Protein AF-T1BUV0-F1 (afdb_monomer)

Secondary structure (DSSP, 8-state):
--SS----S------HHHHHHHHHHHHHHSS-------EEEEE--HHHHHHTT-SS--SEEEEEE-TTSHHHHTT--TT-EE-EETTEE--SHHHHTTT--

Foldseek 3Di:
DDPDPDDPVDDDDDDPVNVVQQVVCCVPPVGDDAADQFFDWDQQDPVNCVVVVHPDRFFTAGQQGDPPGNCVVVVPGHGDGGQDDPNHGGGTPVVVVVVRD

Structure (mmCIF, N/CA/C/O backbone):
data_AF-T1BUV0-F1
#
_entry.id   AF-T1BUV0-F1
#
loop_
_atom_site.group_PDB
_atom_site.id
_atom_site.type_symbol
_atom_site.label_atom_id
_atom_site.label_alt_id
_atom_site.label_comp_id
_atom_site.label_asym_id
_atom_site.label_entity_id
_atom_site.label_seq_id
_atom_site.pdbx_PDB_ins_code
_atom_site.Cartn_x
_atom_site.Cartn_y
_atom_site.Cartn_z
_atom_site.occupancy
_atom_site.B_iso_or_equiv
_atom_site.auth_seq_id
_atom_site.auth_comp_id
_atom_site.auth_asym_id
_atom_site.auth_atom_id
_atom_site.pdbx_PDB_model_num
ATOM 1 N N . PHE A 1 1 ? 7.282 14.792 7.682 1.00 48.78 1 PHE A N 1
ATOM 2 C CA . PHE A 1 1 ? 7.279 16.213 8.081 1.00 48.78 1 PHE A CA 1
ATOM 3 C C . PHE A 1 1 ? 8.721 16.695 8.109 1.00 48.78 1 PHE A C 1
ATOM 5 O O . PHE A 1 1 ? 9.505 16.112 8.844 1.00 48.78 1 PHE A O 1
ATOM 12 N N . SER A 1 2 ? 9.104 17.648 7.253 1.00 42.59 2 SER A N 1
ATOM 13 C CA . SER A 1 2 ? 10.473 18.186 7.233 1.00 42.59 2 SER A CA 1
ATOM 14 C C . SER A 1 2 ? 10.568 19.385 8.174 1.00 42.59 2 SER A C 1
ATOM 16 O O . SER A 1 2 ? 9.690 20.244 8.162 1.00 42.59 2 SER A O 1
ATOM 18 N N . ASN A 1 3 ? 11.617 19.422 8.993 1.00 53.78 3 ASN A N 1
ATOM 19 C C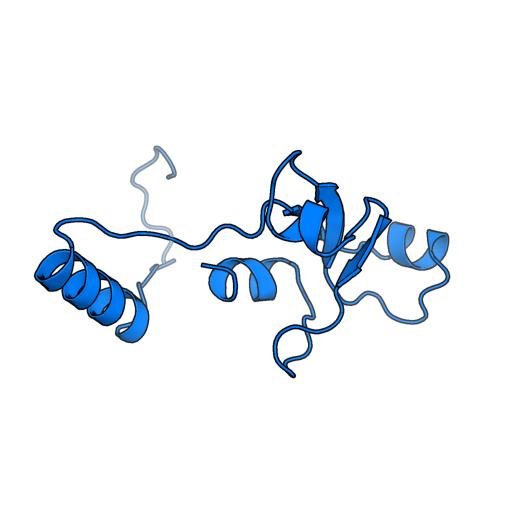A . ASN A 1 3 ? 11.807 20.354 10.111 1.00 53.78 3 ASN A CA 1
ATOM 20 C C . ASN A 1 3 ? 12.487 21.677 9.699 1.00 53.78 3 ASN A C 1
ATOM 22 O O . ASN A 1 3 ? 13.086 22.367 10.518 1.00 53.78 3 ASN A O 1
ATOM 26 N N . THR A 1 4 ? 12.439 22.021 8.414 1.00 57.62 4 THR A N 1
ATOM 27 C CA . THR A 1 4 ? 13.052 23.222 7.845 1.00 57.62 4 THR A CA 1
ATOM 28 C C . THR A 1 4 ? 12.001 23.930 7.000 1.00 57.62 4 THR A C 1
ATOM 30 O O . THR A 1 4 ? 11.670 23.491 5.904 1.00 57.62 4 THR A O 1
ATOM 33 N N . GLY A 1 5 ? 11.420 25.004 7.538 1.00 55.56 5 GLY A N 1
ATOM 34 C CA . GLY A 1 5 ? 10.338 25.791 6.930 1.00 55.56 5 GLY A CA 1
ATOM 35 C C . GLY A 1 5 ? 10.735 26.592 5.682 1.00 55.56 5 GLY A C 1
ATOM 36 O O . GLY A 1 5 ? 10.400 27.767 5.583 1.00 55.56 5 GLY A O 1
ATOM 37 N N . GLY A 1 6 ? 11.466 25.987 4.744 1.00 55.84 6 GLY A N 1
ATOM 38 C CA . GLY A 1 6 ? 11.824 26.569 3.454 1.00 55.84 6 GLY A CA 1
ATOM 39 C C . GLY A 1 6 ? 10.883 26.096 2.347 1.00 55.84 6 GLY A C 1
ATOM 40 O O . GLY A 1 6 ? 10.844 24.912 2.017 1.00 55.84 6 GLY A O 1
ATOM 41 N N . PHE A 1 7 ? 10.137 27.027 1.753 1.00 56.56 7 PHE A N 1
ATOM 42 C CA . PHE A 1 7 ? 9.332 26.793 0.554 1.00 56.56 7 PHE A CA 1
ATOM 43 C C . PHE A 1 7 ? 10.256 26.672 -0.671 1.00 56.56 7 PHE A C 1
ATOM 45 O O . PHE A 1 7 ? 10.815 27.668 -1.119 1.00 56.56 7 PHE A O 1
ATOM 52 N N . MET A 1 8 ? 10.4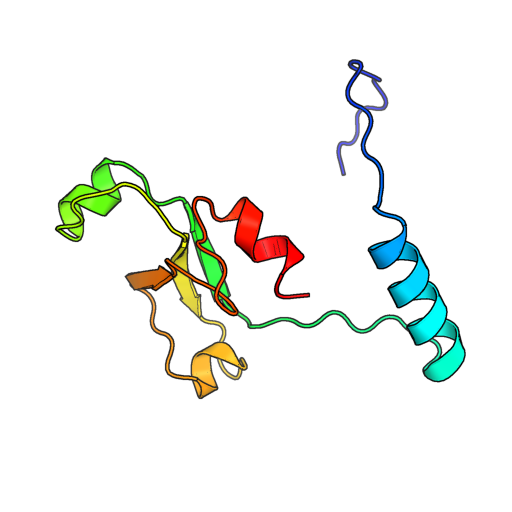21 25.465 -1.224 1.00 61.72 8 MET A N 1
ATOM 53 C CA . MET A 1 8 ? 11.188 25.230 -2.465 1.00 61.72 8 MET A CA 1
ATOM 54 C C . MET A 1 8 ? 10.303 25.164 -3.725 1.00 61.72 8 MET A C 1
ATOM 56 O O . MET A 1 8 ? 10.605 24.426 -4.658 1.00 61.72 8 MET A O 1
ATOM 60 N N . GLY A 1 9 ? 9.164 25.865 -3.754 1.00 64.38 9 GLY A N 1
ATOM 61 C CA . GLY A 1 9 ? 8.249 25.826 -4.907 1.00 64.38 9 GLY A CA 1
ATOM 62 C C . GLY A 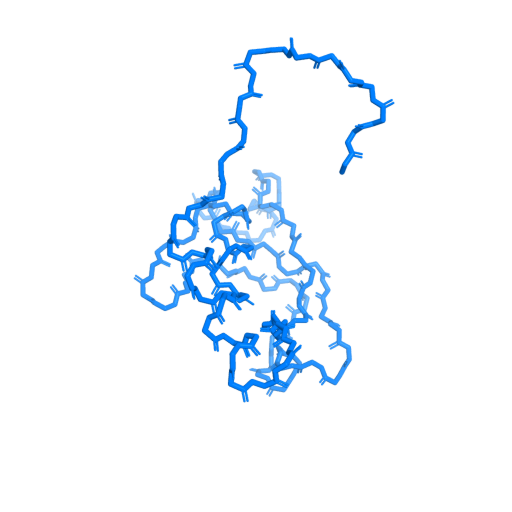1 9 ? 7.450 24.524 -5.056 1.00 64.38 9 GLY A C 1
ATOM 63 O O . GLY A 1 9 ? 6.672 24.390 -5.995 1.00 64.38 9 GLY A O 1
ATOM 64 N N . VAL A 1 10 ? 7.594 23.578 -4.123 1.00 64.38 10 VAL A N 1
ATOM 65 C CA . VAL A 1 10 ? 6.813 22.337 -4.088 1.00 64.38 10 VAL A CA 1
ATOM 66 C C . VAL A 1 10 ? 5.634 22.540 -3.145 1.00 64.38 10 VAL A C 1
ATOM 68 O O . VAL A 1 10 ? 5.812 22.701 -1.938 1.00 64.38 10 VAL A O 1
ATOM 71 N N . SER A 1 11 ? 4.428 22.564 -3.707 1.00 69.69 11 SER A N 1
ATOM 72 C CA . SER A 1 11 ? 3.180 22.660 -2.949 1.00 69.69 11 SER A CA 1
ATOM 73 C C . SER A 1 11 ? 2.540 21.281 -2.854 1.00 69.69 11 SER A C 1
ATOM 75 O O . SER A 1 11 ? 2.361 20.608 -3.865 1.00 69.69 11 SER A O 1
ATOM 77 N N . PHE A 1 12 ? 2.191 20.864 -1.640 1.00 76.94 12 PHE A N 1
ATOM 78 C CA . PHE A 1 12 ? 1.475 19.616 -1.392 1.00 76.94 12 PHE A CA 1
ATOM 79 C C . PHE A 1 12 ? 0.012 19.946 -1.104 1.00 76.94 12 PHE A C 1
ATOM 81 O O . PHE A 1 12 ? -0.277 20.721 -0.193 1.00 76.94 12 PHE A O 1
ATOM 88 N N . ALA A 1 13 ? -0.902 19.367 -1.878 1.00 80.31 13 ALA A N 1
ATOM 89 C CA . ALA A 1 13 ? -2.338 19.516 -1.681 1.00 80.31 13 ALA A CA 1
ATOM 90 C C . ALA A 1 13 ? -2.949 18.169 -1.294 1.00 80.31 13 ALA A C 1
ATOM 92 O O . ALA A 1 13 ? -2.608 17.135 -1.867 1.00 80.31 13 ALA A O 1
ATOM 93 N N . ILE A 1 14 ? -3.868 18.191 -0.328 1.00 79.06 14 ILE A N 1
ATOM 94 C CA . ILE A 1 14 ? -4.711 17.035 -0.027 1.00 79.06 14 ILE A CA 1
ATOM 95 C C . ILE A 1 14 ? -5.874 17.065 -1.027 1.00 79.06 14 ILE A C 1
ATOM 97 O O . ILE A 1 14 ? -6.576 18.078 -1.081 1.00 79.06 14 ILE A O 1
ATOM 101 N N . PRO A 1 15 ? -6.098 16.001 -1.815 1.00 82.56 15 PRO A N 1
ATOM 102 C CA . PRO A 1 15 ? -7.239 15.932 -2.721 1.00 82.56 15 PRO A CA 1
ATOM 103 C C . PRO A 1 15 ? -8.563 16.119 -1.973 1.00 82.56 15 PRO A C 1
ATOM 105 O O . PRO A 1 15 ? -8.714 15.649 -0.841 1.00 82.56 15 PRO A O 1
ATOM 108 N N . ILE A 1 16 ? -9.539 16.772 -2.612 1.00 85.88 16 ILE A N 1
ATOM 109 C CA . ILE A 1 16 ? -10.823 17.081 -1.966 1.00 85.88 16 ILE A CA 1
ATOM 110 C C . ILE A 1 16 ? -11.557 15.816 -1.506 1.00 85.88 16 ILE A C 1
ATOM 112 O O . ILE A 1 16 ? -12.143 15.813 -0.427 1.00 85.88 16 ILE A O 1
ATOM 116 N N . ASP A 1 17 ? -11.441 14.718 -2.252 1.00 84.44 17 ASP A N 1
ATOM 117 C CA . ASP A 1 17 ? -12.070 13.441 -1.908 1.00 84.44 17 ASP A CA 1
ATOM 118 C C . ASP A 1 17 ? -11.547 12.883 -0.576 1.00 84.44 17 ASP A C 1
ATOM 120 O O . ASP A 1 17 ? -12.322 12.411 0.257 1.00 84.44 17 ASP A O 1
ATOM 124 N N . VAL A 1 18 ? -10.239 13.018 -0.323 1.00 84.81 18 VAL A N 1
ATOM 125 C CA . VAL A 1 18 ? -9.602 12.588 0.932 1.00 84.81 18 VAL A CA 1
ATOM 126 C C . VAL A 1 18 ? -10.089 13.446 2.099 1.00 84.81 18 VAL A C 1
ATOM 128 O O . VAL A 1 18 ? -10.412 12.925 3.169 1.00 84.81 18 VAL A O 1
ATOM 131 N N . ALA A 1 19 ? -10.183 14.763 1.896 1.00 85.94 19 ALA A N 1
ATOM 132 C CA . ALA A 1 19 ? -10.673 15.684 2.917 1.00 85.94 19 ALA A CA 1
ATOM 133 C C . ALA A 1 19 ? -12.149 15.422 3.260 1.00 85.94 19 ALA A C 1
ATOM 135 O O . ALA A 1 19 ? -12.512 15.343 4.435 1.00 85.94 19 ALA A O 1
ATOM 136 N N . MET A 1 20 ? -12.996 15.229 2.246 1.00 90.06 20 MET A N 1
ATOM 137 C CA . MET A 1 20 ? -14.422 14.960 2.434 1.00 90.06 20 MET A CA 1
ATOM 138 C C . MET A 1 20 ? -14.670 13.609 3.109 1.00 90.06 20 MET A C 1
ATOM 140 O O . MET A 1 20 ? -15.533 13.524 3.985 1.00 90.06 20 MET A O 1
ATOM 144 N N . ASN A 1 21 ? -13.886 12.577 2.778 1.00 85.31 21 ASN A N 1
ATOM 145 C CA . ASN A 1 21 ? -13.963 11.282 3.453 1.00 85.31 21 ASN A CA 1
ATO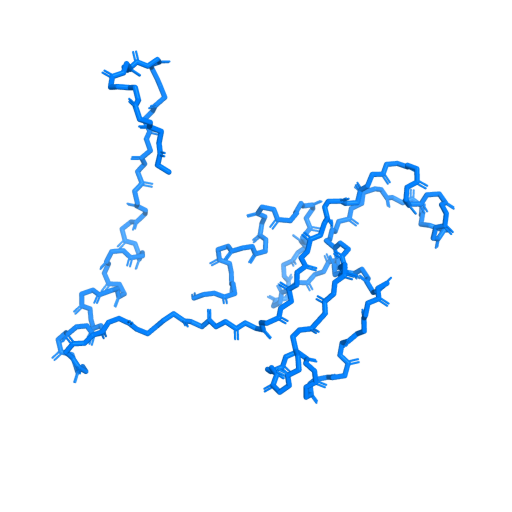M 146 C C . ASN A 1 21 ? -13.637 11.415 4.951 1.00 85.31 21 ASN A C 1
ATOM 148 O O . ASN A 1 21 ? -14.420 10.974 5.793 1.00 85.31 21 ASN A O 1
ATOM 152 N N . ALA A 1 22 ? -12.556 12.123 5.297 1.00 85.56 22 ALA A N 1
ATOM 153 C CA . ALA A 1 22 ? -12.187 12.372 6.690 1.00 85.56 22 ALA A CA 1
ATOM 154 C C . ALA A 1 22 ? -13.285 13.126 7.464 1.00 85.56 22 ALA A C 1
ATOM 156 O O . ALA A 1 22 ? -13.639 12.733 8.576 1.00 85.56 22 ALA A O 1
ATOM 157 N N . VAL A 1 23 ? -13.877 14.171 6.870 1.00 88.56 23 VAL A N 1
ATOM 158 C CA . VAL A 1 23 ? -14.994 14.916 7.482 1.00 88.56 23 VAL A CA 1
ATOM 159 C C . VAL A 1 23 ? -16.193 14.004 7.734 1.00 88.56 23 VAL A C 1
ATOM 161 O O . VAL A 1 23 ? -16.802 14.069 8.804 1.00 88.56 23 VAL A O 1
ATOM 164 N N . GLN A 1 24 ? -16.535 13.146 6.773 1.00 88.19 24 GLN A N 1
ATOM 165 C CA . GLN A 1 24 ? -17.660 12.227 6.908 1.00 88.19 24 GLN A CA 1
ATOM 166 C C . GLN A 1 24 ? -17.429 11.202 8.027 1.00 88.19 24 GLN A C 1
ATOM 168 O O . GLN A 1 24 ? -18.338 10.942 8.822 1.00 88.19 24 GLN A O 1
ATOM 173 N N . GLN A 1 25 ? -16.215 10.656 8.136 1.00 85.12 25 GLN A N 1
ATOM 174 C CA . GLN A 1 25 ? -15.856 9.734 9.214 1.00 85.12 25 GLN A CA 1
ATOM 175 C C . GLN A 1 25 ? -15.908 10.412 10.590 1.00 85.12 25 GLN A C 1
ATOM 177 O O . GLN A 1 25 ? -16.493 9.861 11.519 1.00 85.12 25 GLN A O 1
ATOM 182 N N . ILE A 1 26 ? -15.406 11.645 10.718 1.00 89.62 26 ILE A N 1
ATOM 183 C CA . ILE A 1 26 ? -15.467 12.396 11.982 1.00 89.62 26 ILE A CA 1
ATOM 184 C C . ILE A 1 26 ? -16.918 12.686 12.379 1.00 89.62 26 ILE A C 1
ATOM 186 O O . ILE A 1 26 ? -17.280 12.499 13.536 1.00 89.62 26 ILE A O 1
ATOM 190 N N . LYS A 1 27 ? -17.778 13.089 11.436 1.00 88.31 27 LYS A N 1
ATOM 191 C CA . LYS A 1 27 ? -19.200 13.346 11.724 1.00 88.31 27 LYS A CA 1
ATOM 192 C C . LYS A 1 27 ? -19.951 12.106 12.210 1.00 88.31 27 LYS A C 1
ATOM 194 O O . LYS A 1 27 ? -20.892 12.241 12.983 1.00 88.31 27 LYS A O 1
ATOM 199 N N . THR A 1 28 ? -19.572 10.922 11.731 1.00 89.69 28 THR A N 1
ATOM 200 C CA . THR A 1 28 ? -20.288 9.668 12.013 1.00 89.69 28 THR A CA 1
ATOM 201 C C . THR A 1 28 ? -19.711 8.893 13.197 1.00 89.69 28 THR A C 1
ATOM 203 O O . THR A 1 28 ? -20.480 8.376 14.001 1.00 89.69 28 THR A O 1
ATOM 206 N N . LYS A 1 29 ? -18.381 8.818 13.326 1.00 85.81 29 LYS A N 1
ATOM 207 C CA . LYS A 1 29 ? -17.672 8.027 14.349 1.00 85.81 29 LYS A CA 1
ATOM 208 C C . LYS A 1 29 ? -16.928 8.875 15.390 1.00 85.81 29 LYS A C 1
ATOM 210 O O . LYS A 1 29 ? -16.530 8.350 16.423 1.00 85.81 29 LYS A O 1
ATOM 215 N N . GLY A 1 30 ? -16.702 10.165 15.128 1.00 87.31 30 GLY A N 1
ATOM 216 C CA . GLY A 1 30 ? -15.902 11.059 15.978 1.00 87.31 30 GLY A CA 1
ATOM 217 C C . GLY A 1 30 ? -14.386 10.994 15.741 1.00 87.31 30 GLY A C 1
ATOM 218 O O . GLY A 1 30 ? -13.657 11.824 16.277 1.00 87.31 30 GLY A O 1
ATOM 219 N N . TYR A 1 31 ? -13.900 10.058 14.920 1.00 82.69 31 TYR A N 1
ATOM 220 C CA . TYR A 1 31 ? -12.487 9.902 14.562 1.00 82.69 31 TYR A CA 1
ATOM 221 C C . TYR A 1 31 ? -12.328 9.396 13.122 1.00 82.69 31 TYR A C 1
ATOM 223 O O . TYR A 1 31 ? -13.273 8.879 12.526 1.00 82.69 31 TYR A O 1
ATOM 231 N N . VAL A 1 32 ? -11.125 9.561 12.563 1.00 82.06 32 VAL A N 1
ATOM 232 C CA . VAL A 1 32 ? -10.755 9.015 11.249 1.00 82.06 32 VAL A CA 1
ATOM 233 C C . VAL A 1 32 ? -10.096 7.659 11.454 1.00 82.06 32 VAL A C 1
ATOM 235 O O . VAL A 1 32 ? -9.123 7.541 12.196 1.00 82.06 32 VAL A O 1
ATOM 238 N N . GLU A 1 33 ? -10.614 6.647 10.777 1.00 79.38 33 GLU A N 1
ATOM 239 C CA . GLU A 1 33 ? -10.062 5.303 10.732 1.00 79.38 33 GLU A CA 1
ATOM 240 C C . GLU A 1 33 ? -9.416 5.119 9.360 1.00 79.38 33 GLU A C 1
ATOM 242 O O . GLU A 1 33 ? -10.085 5.225 8.333 1.00 79.38 33 GLU A O 1
ATOM 247 N N . ARG A 1 34 ? -8.101 4.897 9.340 1.00 76.25 34 ARG A N 1
ATOM 248 C CA . ARG A 1 34 ? -7.387 4.567 8.105 1.00 76.25 34 ARG A CA 1
ATOM 249 C C . ARG A 1 34 ? -7.236 3.065 8.014 1.00 76.25 34 ARG A C 1
ATOM 251 O O . ARG A 1 34 ? -6.782 2.440 8.975 1.00 76.25 34 ARG A O 1
ATOM 258 N N . GLY A 1 35 ? -7.598 2.507 6.864 1.00 73.00 35 GLY A N 1
ATOM 259 C CA . GLY A 1 35 ? -7.304 1.115 6.573 1.00 73.00 35 GLY A CA 1
ATOM 260 C C . GLY A 1 35 ? -5.796 0.891 6.639 1.00 73.00 35 GLY A C 1
ATOM 261 O O . GLY A 1 35 ? -5.010 1.717 6.178 1.00 73.00 35 GLY A O 1
ATOM 262 N N . MET A 1 36 ? -5.374 -0.214 7.246 1.00 76.94 36 MET A N 1
ATOM 263 C CA . MET A 1 36 ? -4.010 -0.696 7.083 1.00 76.94 36 MET A CA 1
ATOM 264 C C . MET A 1 36 ? -4.056 -2.169 6.706 1.00 76.94 36 MET A C 1
ATOM 266 O O . MET A 1 36 ? -4.645 -2.995 7.401 1.00 76.94 36 MET A O 1
ATOM 270 N N . ILE A 1 37 ? -3.427 -2.503 5.584 1.00 78.44 37 ILE A N 1
ATOM 271 C CA . ILE A 1 37 ? -3.330 -3.888 5.115 1.00 78.44 37 ILE A CA 1
ATOM 272 C C . ILE A 1 37 ? -2.224 -4.646 5.874 1.00 78.44 37 ILE A C 1
ATOM 274 O O . ILE A 1 37 ? -2.318 -5.860 6.046 1.00 78.44 37 ILE A O 1
ATOM 278 N N . GLY A 1 38 ? -1.223 -3.925 6.400 1.00 83.38 38 GLY A N 1
ATOM 279 C CA . GLY A 1 38 ? -0.141 -4.475 7.225 1.00 83.38 38 GLY A CA 1
ATOM 280 C C . GLY A 1 38 ? 0.993 -5.122 6.428 1.00 83.38 38 GLY A C 1
ATOM 281 O O . GLY A 1 38 ? 1.570 -6.113 6.869 1.00 83.38 38 GLY A O 1
ATOM 282 N N . VAL A 1 39 ? 1.317 -4.566 5.259 1.00 85.38 39 VAL A N 1
ATOM 283 C CA . VAL A 1 39 ? 2.472 -4.963 4.440 1.00 85.38 39 VAL A CA 1
ATOM 284 C C . VAL A 1 39 ? 3.509 -3.851 4.404 1.00 85.38 39 VAL A C 1
ATOM 286 O O . VAL A 1 39 ? 3.169 -2.680 4.243 1.00 85.38 39 VAL A O 1
ATOM 289 N N . TYR A 1 40 ? 4.779 -4.224 4.516 1.00 84.56 40 TYR A N 1
ATOM 290 C CA . TYR A 1 40 ? 5.895 -3.344 4.210 1.00 84.56 40 TYR A CA 1
ATOM 291 C C . TYR A 1 40 ? 6.326 -3.595 2.777 1.00 84.56 40 TYR A C 1
ATOM 293 O O . TYR A 1 40 ? 6.706 -4.709 2.412 1.00 84.56 40 TYR A O 1
ATOM 301 N N . LEU A 1 41 ? 6.250 -2.546 1.970 1.00 84.44 41 LEU A N 1
ATOM 302 C CA . LEU A 1 41 ? 6.518 -2.606 0.545 1.00 84.44 41 LEU A CA 1
ATOM 303 C C . LEU A 1 41 ? 7.862 -1.958 0.244 1.00 84.44 41 LEU A C 1
ATOM 305 O O . LEU A 1 41 ? 8.237 -0.958 0.855 1.00 84.44 41 LEU A O 1
ATOM 309 N N . GLN A 1 42 ? 8.562 -2.514 -0.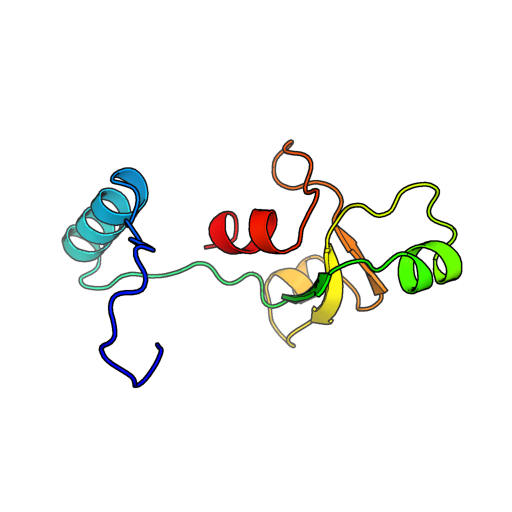732 1.00 83.81 42 GLN A N 1
ATOM 310 C CA . GLN A 1 42 ? 9.792 -1.973 -1.275 1.00 83.81 42 GLN A CA 1
ATOM 311 C C . GLN A 1 42 ? 9.644 -1.798 -2.791 1.00 83.81 42 GLN A C 1
ATOM 313 O O . GLN A 1 42 ? 9.027 -2.641 -3.449 1.00 83.81 42 GLN A O 1
ATOM 318 N N . PRO A 1 43 ? 10.182 -0.713 -3.373 1.00 8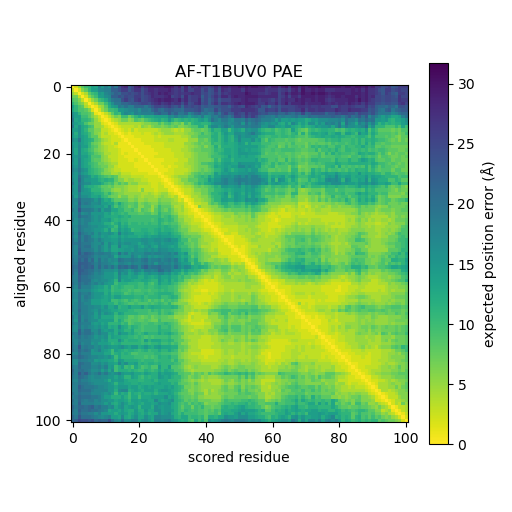2.88 43 PRO A N 1
ATOM 319 C CA . PRO A 1 43 ? 10.179 -0.549 -4.818 1.00 82.88 43 PRO A CA 1
ATOM 320 C C . PRO A 1 43 ? 10.959 -1.672 -5.493 1.00 82.88 43 PRO A C 1
ATOM 322 O O . PRO A 1 43 ? 12.044 -2.059 -5.047 1.00 82.88 43 PRO A O 1
ATOM 325 N N . VAL A 1 44 ? 10.404 -2.190 -6.589 1.00 82.88 44 VAL A N 1
ATOM 326 C CA . VAL A 1 44 ? 11.077 -3.195 -7.408 1.00 82.88 44 VAL A CA 1
ATOM 327 C C . VAL A 1 44 ? 12.214 -2.505 -8.158 1.00 82.88 44 VAL A C 1
ATOM 329 O O . VAL A 1 44 ? 11.990 -1.663 -9.022 1.00 82.88 44 VAL A O 1
ATOM 332 N N . SER A 1 45 ? 13.457 -2.847 -7.819 1.00 81.81 45 SER A N 1
ATOM 333 C CA . SER A 1 45 ? 14.628 -2.380 -8.566 1.00 81.81 45 SER A CA 1
ATOM 334 C C . SER A 1 45 ? 14.916 -3.303 -9.760 1.00 81.81 45 SER A C 1
ATOM 336 O O . SER A 1 45 ? 14.559 -4.484 -9.710 1.00 81.81 45 SER A O 1
ATOM 338 N N . PRO A 1 46 ? 15.636 -2.846 -10.802 1.00 81.12 46 PRO A N 1
ATOM 339 C CA . PRO A 1 46 ? 16.055 -3.713 -11.907 1.00 81.12 46 PRO A CA 1
ATOM 340 C C . PRO A 1 46 ? 16.857 -4.941 -11.452 1.00 81.12 46 PRO A C 1
ATOM 342 O O . PRO A 1 46 ? 16.771 -6.003 -12.066 1.00 81.12 46 PRO A O 1
ATOM 345 N N . ASN A 1 47 ? 17.619 -4.814 -10.363 1.00 81.12 47 ASN A N 1
ATOM 346 C CA . ASN A 1 47 ? 18.385 -5.920 -9.789 1.00 81.12 47 ASN A CA 1
ATOM 347 C C . ASN A 1 47 ? 17.461 -6.945 -9.125 1.00 81.12 47 ASN A C 1
ATOM 349 O O . ASN A 1 47 ? 17.630 -8.147 -9.320 1.00 81.12 47 ASN A O 1
ATOM 353 N N . THR A 1 48 ? 16.456 -6.468 -8.390 1.00 80.62 48 THR A N 1
ATOM 354 C CA .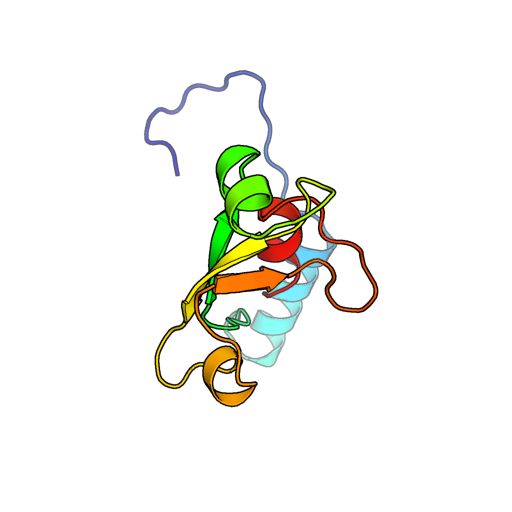 THR A 1 48 ? 15.462 -7.322 -7.734 1.00 80.62 48 THR A CA 1
ATOM 355 C C . THR A 1 48 ? 14.571 -8.022 -8.759 1.00 80.62 48 THR A C 1
ATOM 357 O O . THR A 1 48 ? 14.370 -9.226 -8.664 1.00 80.62 48 THR A O 1
ATOM 360 N N . ALA A 1 49 ? 14.130 -7.307 -9.799 1.00 80.94 49 ALA A N 1
ATOM 361 C CA . ALA A 1 49 ? 13.361 -7.870 -10.909 1.00 80.94 49 ALA A CA 1
ATOM 362 C C . ALA A 1 49 ? 14.123 -8.998 -11.626 1.00 80.94 49 ALA A C 1
ATOM 364 O O . ALA A 1 49 ? 13.560 -10.062 -11.870 1.00 80.94 49 ALA A O 1
ATOM 365 N N . LYS A 1 50 ? 15.424 -8.809 -11.900 1.00 81.62 50 LYS A N 1
ATOM 366 C CA . LYS A 1 50 ? 16.282 -9.857 -12.479 1.00 81.62 50 LYS A CA 1
ATOM 367 C C . LYS A 1 50 ? 16.425 -11.069 -11.561 1.00 81.62 50 LYS A C 1
ATOM 369 O O . LYS A 1 50 ? 16.340 -12.192 -12.044 1.00 81.62 50 LYS A O 1
ATOM 374 N N . GLY A 1 51 ? 16.619 -10.848 -10.259 1.00 80.19 51 GLY A N 1
ATOM 375 C CA . GLY A 1 51 ? 16.696 -11.926 -9.267 1.00 80.19 51 GLY A CA 1
ATOM 376 C C . GLY A 1 51 ? 15.399 -12.733 -9.146 1.00 80.19 51 GLY A C 1
ATOM 377 O O . GLY A 1 51 ? 15.447 -13.922 -8.852 1.00 80.19 51 GLY A O 1
ATOM 378 N N . LEU A 1 52 ? 14.258 -12.101 -9.430 1.00 77.88 52 LEU A N 1
ATOM 379 C CA . LEU A 1 52 ? 12.928 -12.714 -9.423 1.00 77.88 52 LEU A CA 1
ATOM 380 C C . LEU A 1 52 ? 12.489 -13.253 -10.798 1.00 77.88 52 LEU A C 1
ATOM 382 O O . LEU A 1 52 ? 11.393 -13.792 -10.917 1.00 77.88 52 LEU A O 1
ATOM 386 N N . GLY A 1 53 ? 13.312 -13.116 -11.846 1.00 80.88 53 GLY A N 1
ATOM 387 C CA . GLY A 1 53 ? 12.974 -13.566 -13.202 1.00 80.88 53 GLY A CA 1
ATOM 388 C C . GLY A 1 53 ? 11.881 -12.740 -13.895 1.00 80.88 53 GLY A C 1
ATOM 389 O O . GLY A 1 53 ? 11.277 -13.202 -14.862 1.00 80.88 53 GLY A O 1
ATOM 390 N N . MET A 1 54 ? 11.615 -11.522 -13.423 1.00 77.81 54 MET A N 1
ATOM 391 C CA . MET A 1 54 ? 10.600 -10.641 -13.994 1.00 77.81 54 MET A CA 1
ATOM 392 C C . MET A 1 54 ? 11.093 -9.993 -15.292 1.00 77.81 54 MET A C 1
ATOM 394 O O . MET A 1 54 ? 12.201 -9.460 -15.365 1.00 77.81 54 MET A O 1
ATOM 398 N N . SER A 1 55 ? 10.242 -9.982 -16.320 1.00 73.38 55 SER A N 1
ATOM 399 C CA . SER A 1 55 ? 10.540 -9.338 -17.610 1.00 73.38 55 SER A CA 1
ATOM 400 C C . SER A 1 55 ? 10.424 -7.810 -17.564 1.00 73.38 55 SER A C 1
ATOM 402 O O . SER A 1 55 ? 10.926 -7.129 -18.457 1.00 73.38 55 SER A O 1
ATOM 404 N N . ARG A 1 56 ? 9.741 -7.269 -16.547 1.00 74.88 56 ARG A N 1
ATOM 405 C CA . ARG A 1 56 ? 9.469 -5.840 -16.358 1.00 74.88 56 ARG A CA 1
ATOM 406 C C . ARG A 1 56 ? 9.754 -5.431 -14.918 1.00 74.88 56 ARG A C 1
ATOM 408 O O . ARG A 1 56 ? 9.562 -6.217 -13.994 1.00 74.88 56 ARG A O 1
ATOM 415 N N . VAL A 1 57 ? 10.233 -4.202 -14.748 1.00 77.06 57 VAL A N 1
ATOM 416 C CA . VAL A 1 57 ? 10.506 -3.588 -13.441 1.00 77.06 57 VAL A CA 1
ATOM 417 C C . VAL A 1 57 ? 9.262 -2.805 -13.031 1.00 77.06 57 VAL A C 1
ATOM 419 O O . VAL A 1 57 ? 9.214 -1.589 -13.180 1.00 77.06 57 VAL A O 1
ATOM 422 N N . GLU A 1 58 ? 8.221 -3.521 -12.616 1.00 81.19 58 GLU A N 1
ATOM 423 C CA . GLU A 1 58 ? 6.923 -2.945 -12.251 1.00 81.19 58 GLU A CA 1
ATOM 424 C C . GLU A 1 58 ? 6.375 -3.605 -10.981 1.00 81.19 58 GLU A C 1
ATOM 426 O O . GLU A 1 58 ? 6.663 -4.773 -10.702 1.00 81.19 58 GLU A O 1
ATOM 431 N N . GLY A 1 59 ? 5.601 -2.845 -10.209 1.00 81.81 59 GLY A N 1
ATOM 432 C CA . GLY A 1 59 ? 4.932 -3.322 -9.004 1.00 81.81 59 GLY A CA 1
ATOM 433 C C . GLY A 1 59 ? 5.630 -2.967 -7.692 1.00 81.81 59 GLY A C 1
ATOM 434 O O . GLY A 1 59 ? 6.611 -2.220 -7.629 1.00 81.81 59 GLY A O 1
ATOM 435 N N . ALA A 1 60 ? 5.082 -3.514 -6.612 1.00 85.31 60 ALA A N 1
ATOM 436 C CA . ALA A 1 60 ? 5.545 -3.321 -5.247 1.00 85.31 60 ALA A CA 1
ATOM 437 C C . ALA A 1 60 ? 5.966 -4.665 -4.642 1.00 85.31 60 ALA A C 1
ATOM 439 O O . ALA A 1 60 ? 5.150 -5.578 -4.524 1.00 85.31 60 ALA A O 1
ATOM 440 N N . LEU A 1 61 ? 7.234 -4.791 -4.248 1.00 86.69 61 LEU A N 1
ATOM 441 C CA . LEU A 1 61 ? 7.744 -5.991 -3.590 1.00 86.69 61 LEU A CA 1
ATOM 442 C C . LEU A 1 61 ? 7.328 -5.994 -2.122 1.00 86.69 61 LEU A C 1
ATOM 444 O O . LEU A 1 61 ? 7.573 -5.028 -1.403 1.00 86.69 61 LEU A O 1
ATOM 448 N N . VAL A 1 62 ? 6.774 -7.101 -1.647 1.00 88.25 62 VAL A N 1
ATOM 449 C CA . VAL A 1 62 ? 6.480 -7.306 -0.231 1.00 88.25 62 VAL A CA 1
ATOM 450 C C . VAL A 1 62 ? 7.780 -7.645 0.496 1.00 88.25 62 VAL A C 1
ATOM 452 O O . VAL A 1 62 ? 8.300 -8.754 0.391 1.00 88.25 62 VAL A O 1
ATOM 455 N N . ALA A 1 63 ? 8.317 -6.685 1.247 1.00 86.50 63 ALA A N 1
ATOM 456 C CA . ALA A 1 63 ? 9.520 -6.868 2.054 1.00 86.50 63 ALA A CA 1
ATOM 457 C C . ALA A 1 63 ? 9.221 -7.640 3.345 1.00 86.50 63 ALA A C 1
ATOM 459 O O . ALA A 1 63 ? 9.984 -8.516 3.747 1.00 86.50 63 ALA A O 1
ATOM 460 N N . SER A 1 64 ? 8.100 -7.329 3.997 1.00 86.50 64 SER A N 1
ATOM 461 C CA . SER A 1 64 ? 7.623 -8.065 5.165 1.00 86.50 64 SER A CA 1
ATOM 462 C C . SER A 1 64 ? 6.122 -7.878 5.368 1.00 86.50 64 SER A C 1
ATOM 464 O O . SER A 1 64 ? 5.509 -6.947 4.844 1.00 86.50 64 SER A O 1
ATOM 466 N N . VAL A 1 65 ? 5.520 -8.785 6.134 1.00 88.62 65 VAL A N 1
ATOM 467 C CA . VAL A 1 65 ? 4.095 -8.764 6.474 1.00 88.62 65 VAL A CA 1
ATOM 468 C C . VAL A 1 65 ? 3.974 -8.723 7.990 1.00 88.62 65 VAL A C 1
ATOM 470 O O . VAL A 1 65 ? 4.645 -9.488 8.684 1.00 88.62 65 VAL A O 1
ATOM 473 N N . MET A 1 66 ? 3.146 -7.821 8.515 1.00 86.69 66 MET A N 1
ATOM 474 C CA . MET A 1 66 ? 2.898 -7.741 9.952 1.00 86.69 66 MET A CA 1
ATOM 475 C C . MET A 1 66 ? 2.107 -8.973 10.422 1.00 86.69 66 MET A C 1
ATOM 477 O O . MET A 1 66 ? 1.111 -9.329 9.779 1.00 86.69 66 MET A O 1
ATOM 481 N N . PRO A 1 67 ? 2.494 -9.604 11.547 1.00 81.94 67 PRO A N 1
ATOM 482 C CA . PRO A 1 67 ? 1.682 -10.632 12.196 1.00 81.94 67 PRO A CA 1
ATOM 483 C C . PRO A 1 67 ? 0.270 -10.109 12.498 1.00 81.94 67 PRO A C 1
ATOM 485 O O . PRO A 1 67 ? 0.096 -8.923 12.770 1.00 81.94 67 PRO A O 1
ATOM 488 N N . ASP A 1 68 ? -0.736 -10.980 12.403 1.00 85.06 68 ASP A N 1
ATOM 489 C CA . ASP A 1 68 ? -2.164 -10.678 12.631 1.00 85.06 68 ASP A CA 1
ATOM 490 C C . ASP A 1 68 ? -2.810 -9.624 11.708 1.00 85.06 68 ASP A C 1
ATOM 492 O O . ASP A 1 68 ? -3.983 -9.270 11.879 1.00 85.06 68 ASP A O 1
ATOM 496 N N . SER A 1 69 ? -2.097 -9.169 10.676 1.00 85.19 69 SER A N 1
ATOM 497 C CA . SER A 1 69 ? -2.619 -8.213 9.698 1.00 85.19 69 SER A CA 1
ATOM 498 C C . SER A 1 69 ? -3.622 -8.830 8.708 1.00 85.19 69 SER A C 1
ATOM 500 O O . SER A 1 69 ? -3.606 -10.045 8.469 1.00 85.19 69 SER A O 1
ATOM 502 N N . PRO A 1 70 ? -4.483 -8.011 8.068 1.00 85.25 70 PRO A N 1
ATOM 503 C CA . PRO A 1 70 ? -5.316 -8.459 6.952 1.00 85.25 70 PRO A CA 1
ATOM 504 C C . PRO A 1 70 ? -4.512 -9.140 5.837 1.00 85.25 70 PRO A C 1
ATOM 506 O O . PRO A 1 70 ? -4.965 -10.144 5.296 1.00 85.25 70 PRO A O 1
ATOM 509 N N . ALA A 1 71 ? -3.298 -8.664 5.544 1.00 85.25 71 ALA A N 1
ATOM 510 C CA . ALA A 1 71 ? -2.407 -9.293 4.572 1.00 85.25 71 ALA A CA 1
ATOM 511 C C . ALA A 1 71 ? -1.938 -10.691 4.975 1.00 85.25 71 ALA A C 1
ATOM 513 O O . ALA A 1 71 ? -1.939 -11.598 4.143 1.00 85.25 71 ALA A O 1
ATOM 514 N N . ALA A 1 72 ? -1.577 -10.885 6.246 1.00 85.19 72 ALA A N 1
ATOM 515 C CA . ALA A 1 72 ? -1.203 -12.202 6.755 1.00 85.19 72 ALA A CA 1
ATOM 516 C C . ALA A 1 72 ? -2.381 -13.184 6.658 1.00 85.19 72 ALA A C 1
ATOM 518 O O . ALA A 1 72 ? -2.208 -14.322 6.227 1.00 85.19 72 ALA A O 1
ATOM 519 N N . LYS A 1 73 ? -3.598 -12.722 6.982 1.00 86.88 73 LYS A N 1
ATOM 520 C CA . LYS A 1 73 ? -4.836 -13.509 6.836 1.00 86.88 73 LYS A CA 1
ATOM 521 C C . LYS A 1 73 ? -5.177 -13.807 5.374 1.00 86.88 73 LYS A C 1
ATOM 523 O O . LYS A 1 73 ? -5.718 -14.870 5.089 1.00 86.88 73 LYS A O 1
ATOM 528 N N . ALA A 1 74 ? -4.837 -12.899 4.461 1.00 85.56 74 ALA A N 1
ATOM 529 C CA . ALA A 1 74 ? -4.969 -13.088 3.017 1.00 85.56 74 ALA A CA 1
ATOM 530 C C . ALA A 1 74 ? -3.899 -14.026 2.424 1.00 85.56 74 ALA A C 1
ATOM 532 O O . ALA A 1 74 ? -3.994 -14.394 1.257 1.00 85.56 74 ALA A O 1
ATOM 533 N N . GLY A 1 75 ? -2.895 -14.430 3.212 1.00 85.62 75 GLY A N 1
ATOM 534 C CA . GLY A 1 75 ? -1.839 -15.344 2.77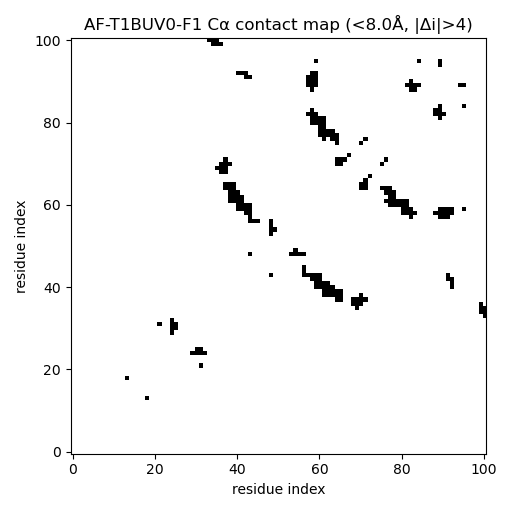9 1.00 85.62 75 GLY A CA 1
ATOM 535 C C . GLY A 1 75 ? -0.711 -14.684 1.986 1.00 85.62 75 GLY A C 1
ATOM 536 O O . GLY A 1 75 ? 0.068 -15.404 1.362 1.00 85.62 75 GLY A O 1
ATOM 537 N N . ILE A 1 76 ? -0.604 -13.350 2.022 1.00 87.56 76 ILE A N 1
ATOM 538 C CA . ILE A 1 76 ? 0.506 -12.607 1.412 1.00 87.56 76 ILE A CA 1
ATOM 539 C C . ILE A 1 76 ? 1.806 -12.978 2.126 1.00 87.56 76 ILE A C 1
ATOM 541 O O . ILE A 1 76 ? 1.846 -13.047 3.360 1.00 87.56 76 ILE A O 1
ATOM 545 N N . LYS A 1 77 ? 2.878 -13.191 1.359 1.00 87.00 77 LYS A N 1
ATOM 546 C CA . LYS A 1 77 ? 4.188 -13.561 1.896 1.00 87.00 77 LYS A CA 1
ATOM 547 C C . LYS A 1 77 ? 5.271 -12.549 1.524 1.00 87.00 77 LYS A C 1
ATOM 549 O O . LYS A 1 77 ? 5.198 -11.902 0.480 1.00 87.00 77 LYS A O 1
ATOM 554 N N . PRO A 1 78 ? 6.316 -12.422 2.362 1.00 86.88 78 PRO A N 1
ATOM 555 C CA . PRO A 1 78 ? 7.531 -11.725 1.964 1.00 86.88 78 PRO A CA 1
ATOM 556 C C . PRO A 1 78 ? 8.114 -12.352 0.692 1.00 86.88 78 PRO A C 1
ATOM 558 O O . PRO A 1 78 ? 8.257 -13.573 0.619 1.00 86.88 78 PRO A O 1
ATOM 561 N N . GLY A 1 79 ? 8.457 -11.520 -0.288 1.00 84.25 79 GLY A N 1
ATOM 562 C CA . GLY A 1 79 ? 8.936 -11.942 -1.607 1.00 84.25 79 GLY A CA 1
ATOM 563 C C . GLY A 1 79 ? 7.885 -11.883 -2.719 1.00 84.25 79 GLY A C 1
ATOM 564 O O . GLY A 1 79 ? 8.263 -11.933 -3.888 1.00 84.25 79 GLY A O 1
ATOM 565 N N . ASP A 1 80 ? 6.602 -11.719 -2.385 1.00 85.81 80 ASP A N 1
ATOM 566 C CA . ASP A 1 80 ? 5.550 -11.523 -3.385 1.00 85.81 80 ASP A CA 1
ATOM 567 C C . ASP A 1 80 ? 5.665 -10.139 -4.039 1.00 85.81 80 ASP A C 1
ATOM 569 O O . ASP A 1 80 ? 6.051 -9.161 -3.396 1.00 85.81 80 ASP A O 1
ATOM 573 N N . VAL A 1 81 ? 5.292 -10.034 -5.317 1.00 86.56 81 VAL A N 1
ATOM 574 C CA . VAL A 1 81 ? 5.256 -8.756 -6.042 1.00 86.56 81 VAL A CA 1
ATOM 575 C C . VAL A 1 81 ? 3.822 -8.406 -6.409 1.00 86.56 81 VAL A C 1
ATOM 577 O O . VAL A 1 81 ? 3.155 -9.128 -7.150 1.00 86.56 81 VAL A O 1
ATOM 580 N N . ILE A 1 82 ? 3.352 -7.269 -5.902 1.00 85.12 82 ILE A N 1
ATOM 581 C CA . ILE A 1 82 ? 2.023 -6.733 -6.183 1.00 85.12 82 ILE A CA 1
ATOM 582 C C . ILE A 1 82 ? 2.098 -5.917 -7.471 1.00 85.12 82 ILE A C 1
ATOM 584 O O . ILE A 1 82 ? 2.677 -4.833 -7.492 1.00 85.12 82 ILE A O 1
ATOM 588 N N . VAL A 1 83 ? 1.498 -6.440 -8.538 1.00 85.75 83 VAL A N 1
ATOM 589 C CA . VAL A 1 83 ? 1.461 -5.800 -9.868 1.00 85.75 83 VAL A CA 1
ATOM 590 C C . VAL A 1 83 ? 0.133 -5.095 -10.162 1.00 85.75 83 VAL A C 1
ATOM 592 O O . VAL A 1 83 ? 0.056 -4.252 -11.052 1.00 85.75 83 VAL A O 1
ATOM 595 N N . ALA A 1 84 ? -0.924 -5.419 -9.413 1.00 83.19 84 ALA A N 1
ATOM 596 C CA . ALA A 1 84 ? -2.237 -4.803 -9.555 1.00 83.19 84 ALA A CA 1
ATOM 597 C C . ALA A 1 84 ? -3.000 -4.792 -8.226 1.00 83.19 84 ALA A C 1
ATOM 599 O O . ALA A 1 84 ? -2.858 -5.704 -7.410 1.00 83.19 84 ALA A O 1
ATOM 600 N N . TYR A 1 85 ? -3.842 -3.779 -8.042 1.00 80.75 85 TYR A N 1
ATOM 601 C CA . TYR A 1 85 ? -4.759 -3.650 -6.914 1.00 80.75 85 TYR A CA 1
ATOM 602 C C . TYR A 1 85 ? -6.106 -3.124 -7.413 1.00 80.75 85 TYR A C 1
ATOM 604 O O . TYR A 1 85 ? -6.144 -2.138 -8.144 1.00 80.75 85 TYR A O 1
ATOM 612 N N . ASP A 1 86 ? -7.202 -3.799 -7.055 1.00 76.81 86 ASP A N 1
ATOM 613 C CA . ASP A 1 86 ? -8.573 -3.419 -7.442 1.00 76.81 86 ASP A CA 1
ATOM 614 C C . ASP A 1 86 ? -8.737 -3.126 -8.955 1.00 76.81 86 ASP A C 1
ATOM 616 O O . ASP A 1 86 ? -9.316 -2.129 -9.383 1.00 76.81 86 ASP A O 1
ATOM 620 N N . GLY A 1 87 ? -8.120 -3.965 -9.798 1.00 79.06 87 GLY A N 1
ATOM 621 C CA . GLY A 1 87 ? -8.137 -3.820 -11.260 1.00 79.06 87 GLY A CA 1
ATOM 622 C C . GLY A 1 87 ? -7.240 -2.711 -11.832 1.00 79.06 87 GLY A C 1
ATOM 623 O O . GLY A 1 87 ? -7.173 -2.568 -13.052 1.00 79.06 87 GLY A O 1
ATOM 624 N N . LYS A 1 88 ? -6.522 -1.950 -10.995 1.00 78.75 88 LYS A N 1
ATOM 625 C CA . LYS A 1 88 ? -5.544 -0.937 -11.420 1.00 78.75 88 LYS A CA 1
ATOM 626 C C . LYS A 1 88 ? -4.128 -1.499 -11.388 1.00 78.75 88 LYS A C 1
ATOM 628 O O . LYS A 1 88 ? -3.701 -2.059 -10.380 1.00 78.75 88 LYS A O 1
ATOM 633 N N . THR A 1 89 ? -3.391 -1.318 -12.479 1.00 81.94 89 THR A N 1
ATOM 634 C CA . THR A 1 89 ? -1.965 -1.660 -12.551 1.00 81.94 89 THR A CA 1
ATOM 635 C C . THR A 1 89 ? -1.163 -0.756 -11.620 1.00 81.94 89 THR A C 1
ATOM 637 O O . THR A 1 89 ? -1.305 0.465 -11.666 1.00 81.94 89 THR A O 1
ATOM 640 N N . ILE A 1 90 ? -0.319 -1.365 -10.791 1.00 79.31 90 ILE A N 1
ATOM 641 C CA . ILE A 1 90 ? 0.574 -0.682 -9.855 1.00 79.31 90 ILE A CA 1
ATOM 642 C C . ILE A 1 90 ? 1.960 -0.657 -10.492 1.00 79.31 90 ILE A C 1
ATOM 644 O O . ILE A 1 90 ? 2.568 -1.709 -10.683 1.00 79.31 90 ILE A O 1
ATOM 648 N N . ASN A 1 91 ? 2.462 0.532 -10.827 1.00 77.94 91 ASN A N 1
ATOM 649 C CA . ASN A 1 91 ? 3.791 0.667 -11.425 1.00 77.94 91 ASN A CA 1
ATOM 650 C C . ASN A 1 91 ? 4.851 0.936 -10.353 1.00 77.94 91 ASN A C 1
ATOM 652 O O . ASN A 1 91 ? 5.966 0.430 -10.463 1.00 77.94 91 ASN A O 1
ATOM 656 N N . SER A 1 92 ? 4.490 1.694 -9.311 1.00 76.00 92 SER A N 1
ATOM 657 C CA . SER A 1 92 ? 5.346 2.007 -8.162 1.00 76.00 92 SER A CA 1
ATOM 658 C C . SER A 1 92 ? 4.643 1.724 -6.833 1.00 76.00 92 SER A C 1
ATOM 660 O O . SER A 1 92 ? 3.419 1.745 -6.731 1.00 76.00 92 SER A O 1
ATOM 662 N N . VAL A 1 93 ? 5.429 1.543 -5.770 1.00 73.94 93 VAL A N 1
ATOM 663 C CA . VAL A 1 93 ? 4.940 1.477 -4.379 1.00 73.94 93 VAL A CA 1
ATOM 664 C C . VAL A 1 93 ? 4.138 2.724 -3.998 1.00 73.94 93 VAL A C 1
ATOM 666 O O . VAL A 1 93 ? 3.190 2.633 -3.216 1.00 73.94 93 VAL A O 1
ATOM 669 N N . ASP A 1 94 ? 4.486 3.873 -4.579 1.00 73.56 94 ASP A N 1
ATOM 670 C CA . ASP A 1 94 ? 3.798 5.146 -4.347 1.00 73.56 94 ASP A CA 1
ATOM 671 C C . ASP A 1 94 ? 2.343 5.128 -4.835 1.00 73.56 94 ASP A C 1
ATOM 673 O O . ASP A 1 94 ? 1.512 5.844 -4.278 1.00 73.56 94 ASP A O 1
ATOM 677 N N . ASP A 1 95 ? 2.014 4.273 -5.812 1.00 69.31 95 ASP A N 1
ATOM 678 C CA . ASP A 1 95 ? 0.644 4.097 -6.303 1.00 69.31 95 ASP A CA 1
ATOM 679 C C . ASP A 1 95 ? -0.204 3.289 -5.312 1.00 69.31 95 ASP A C 1
ATOM 681 O O . ASP A 1 95 ? -1.416 3.485 -5.226 1.00 69.31 95 ASP A O 1
ATOM 685 N N . LEU A 1 96 ? 0.422 2.387 -4.543 1.00 69.31 96 LEU A N 1
ATOM 686 C CA . LEU A 1 96 ? -0.290 1.479 -3.645 1.00 69.31 96 LEU A CA 1
ATOM 687 C C . LEU A 1 96 ? -0.610 2.134 -2.298 1.00 69.31 96 LEU A C 1
ATOM 689 O O . LEU A 1 96 ? -1.709 1.959 -1.780 1.00 69.31 96 LEU A O 1
ATOM 693 N N . SER A 1 97 ? 0.313 2.935 -1.757 1.00 66.88 97 SER A N 1
ATOM 694 C CA . SER A 1 97 ? 0.169 3.621 -0.462 1.00 66.88 97 SER A CA 1
ATOM 695 C C . SER A 1 97 ? -1.147 4.416 -0.285 1.00 66.88 97 SER A C 1
ATOM 697 O O . SER A 1 97 ? -1.769 4.294 0.771 1.00 66.88 97 SER A O 1
ATOM 699 N N . PRO A 1 98 ? -1.633 5.196 -1.276 1.00 62.41 98 PRO A N 1
ATOM 700 C CA . PRO A 1 98 ? -2.908 5.908 -1.167 1.00 62.41 98 PRO A CA 1
ATOM 701 C C . PRO A 1 98 ? -4.149 5.041 -1.441 1.00 62.41 98 PRO A C 1
ATOM 703 O O . PRO A 1 98 ? -5.249 5.482 -1.126 1.00 62.41 98 PRO A O 1
ATOM 706 N N . MET A 1 99 ? -4.014 3.848 -2.034 1.00 62.25 99 MET A N 1
ATOM 707 C CA . MET A 1 99 ? -5.156 2.965 -2.343 1.00 62.25 99 MET A CA 1
ATOM 708 C C . MET A 1 99 ? -5.537 2.033 -1.188 1.00 62.25 99 MET A C 1
ATOM 710 O O . MET A 1 99 ? -6.627 1.464 -1.184 1.00 62.25 99 MET A O 1
ATOM 714 N N . VAL A 1 100 ? -4.634 1.855 -0.225 1.00 60.62 100 VAL A N 1
ATOM 715 C CA . VAL A 1 100 ? -4.767 0.882 0.867 1.00 60.62 100 VAL A CA 1
ATOM 716 C C . VAL A 1 100 ? -5.158 1.519 2.208 1.00 60.62 100 VAL A C 1
ATOM 718 O O . VAL A 1 100 ? -4.941 0.900 3.250 1.00 60.62 100 VAL A O 1
ATOM 721 N N . GLY A 1 101 ? -5.724 2.736 2.183 1.00 52.78 101 GLY A N 1
ATOM 722 C CA . GLY A 1 101 ? -6.028 3.562 3.359 1.00 52.78 101 GLY A CA 1
ATOM 723 C C . GLY A 1 101 ? -7.401 4.213 3.351 1.00 52.78 101 GLY A C 1
ATOM 724 O O . GLY A 1 101 ? -7.840 4.658 2.270 1.00 52.78 101 GLY A O 1
#

Nearest PDB structures (foldseek):
  8w69-assembly1_C  TM=7.858E-01  e=1.456E-06  Escherichia coli
  4a8d-assembly1_A  TM=7.590E-01  e=2.315E-06  Escherichia coli
  8f0a-assembly1_A  TM=7.622E-01  e=3.018E-06  Escherichia coli K-12
  6jjk-assembly1_C  TM=7.558E-01  e=4.205E-06  Escherichia coli K-12
  6jjo-assembly1_B  TM=7.579E-01  e=4.801E-06  Escherichia coli K-12

InterPro domains:
  IPR001478 PDZ domain [PS50106] (38-97)
  IPR036034 PDZ superfamily [G3DSA:2.30.42.10] (30-101)
  IPR036034 PDZ superfamily [SSF50156] (2-97)
  IPR041489 PDZ domain 6 [PF17820] (62-97)

Sequence (101 aa):
FSNTGGFMGVSFAIPIDVAMNAVQQIKTKGYVERGMIGVYLQPVSPNTAKGLGMSRVEGALVASVMPDSPAAKAGIKPGDVIVAYDGKTINSVDDLSPMVG

Mean predicted aligned error: 10.07 Å

Solvent-accessible surface area (backbone atoms only — not comparable to full-atom values): 6182 Å² total; per-residue (Å²): 136,80,97,62,98,70,85,81,87,75,82,87,78,83,55,66,68,62,55,53,51,45,53,53,33,31,76,75,72,71,48,74,84,68,53,68,47,40,67,43,71,37,70,46,39,70,68,55,21,56,76,69,70,46,96,57,68,57,5,23,29,27,69,38,58,39,86,94,20,61,33,45,77,70,66,59,51,61,74,44,68,45,48,61,57,97,90,39,76,27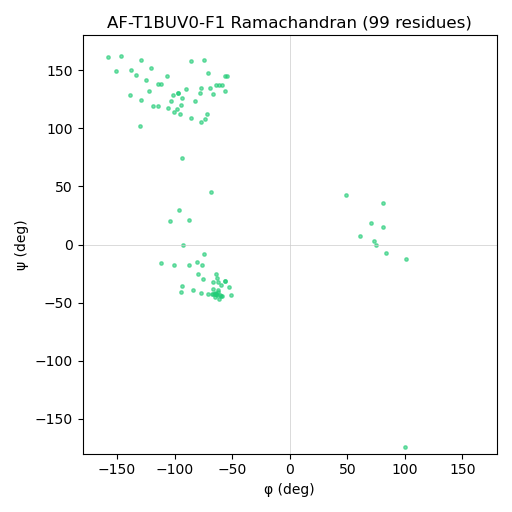,61,39,42,78,61,47,64,73,72,50,76

Organism: NCBI:txid410659

Radius of gyration: 16.92 Å; Cα contacts (8 Å, |Δi|>4): 123; chains: 1; bounding box: 39×42×34 Å

pLDDT: mean 78.72, std 10.11, range [42.59, 90.06]